Protein AF-A0AAQ3QEJ7-F1 (afdb_monomer)

pLDDT: mean 86.46, std 14.18, range [37.38, 97.81]

Structure (mmCIF, N/CA/C/O backbone):
data_AF-A0AAQ3QEJ7-F1
#
_entry.id   AF-A0AAQ3QEJ7-F1
#
loop_
_atom_site.group_PDB
_atom_site.id
_atom_site.type_symbol
_atom_site.label_atom_id
_atom_site.label_alt_id
_atom_site.label_comp_id
_atom_site.label_asym_id
_atom_site.label_entity_id
_atom_site.label_seq_id
_atom_site.pdbx_PDB_ins_code
_atom_site.Cartn_x
_atom_site.Cartn_y
_atom_site.Cartn_z
_atom_site.occupancy
_atom_site.B_iso_or_equiv
_atom_site.auth_seq_id
_atom_site.auth_comp_id
_atom_site.auth_asym_id
_atom_site.auth_atom_id
_atom_site.pdbx_PDB_model_num
ATOM 1 N N . MET A 1 1 ? -15.561 9.408 42.094 1.00 58.22 1 MET A N 1
ATOM 2 C CA . MET A 1 1 ? -14.207 8.892 41.781 1.00 58.22 1 MET A CA 1
ATOM 3 C C . MET A 1 1 ? -14.258 7.836 40.681 1.00 58.22 1 MET A C 1
ATOM 5 O O . MET A 1 1 ? -13.513 7.995 39.730 1.00 58.22 1 MET A O 1
ATOM 9 N N . ALA A 1 2 ? -15.145 6.831 40.750 1.00 61.16 2 ALA A N 1
ATOM 10 C CA . ALA A 1 2 ? -15.335 5.855 39.660 1.00 61.16 2 ALA A CA 1
ATOM 11 C C . ALA A 1 2 ? -15.812 6.494 38.337 1.00 61.16 2 ALA A C 1
ATOM 13 O O . ALA A 1 2 ? -15.274 6.182 37.284 1.00 61.16 2 ALA A O 1
ATOM 14 N N . ASP A 1 3 ? -16.728 7.465 38.419 1.00 72.75 3 ASP A N 1
ATOM 15 C CA . ASP A 1 3 ? -17.283 8.184 37.258 1.00 72.75 3 ASP A CA 1
ATOM 16 C C . ASP A 1 3 ? -16.201 8.925 36.436 1.00 72.75 3 ASP A C 1
ATOM 18 O O . ASP A 1 3 ? -16.153 8.853 35.211 1.00 72.75 3 ASP A O 1
ATOM 22 N N . GLU A 1 4 ? -15.241 9.562 37.120 1.00 77.81 4 GLU A N 1
ATOM 23 C CA . GLU A 1 4 ? -14.122 10.266 36.472 1.00 77.81 4 GLU A CA 1
ATOM 24 C C . GLU A 1 4 ? -13.117 9.291 35.839 1.00 77.81 4 GLU A C 1
ATOM 26 O O . GLU A 1 4 ? -12.604 9.542 34.751 1.00 77.81 4 GLU A O 1
ATOM 31 N N . ALA A 1 5 ? -12.860 8.148 36.485 1.00 81.88 5 ALA A N 1
ATOM 32 C CA . ALA A 1 5 ? -11.985 7.112 35.939 1.00 81.88 5 ALA A CA 1
ATOM 33 C C . ALA A 1 5 ? -12.578 6.481 34.665 1.00 81.88 5 ALA A C 1
ATOM 35 O O . ALA A 1 5 ? -11.866 6.318 33.675 1.00 81.88 5 ALA A O 1
ATOM 36 N N . ASN A 1 6 ? -13.886 6.206 34.662 1.00 81.06 6 ASN A N 1
ATOM 37 C CA . ASN A 1 6 ? -14.610 5.687 33.500 1.00 81.06 6 ASN A CA 1
ATOM 38 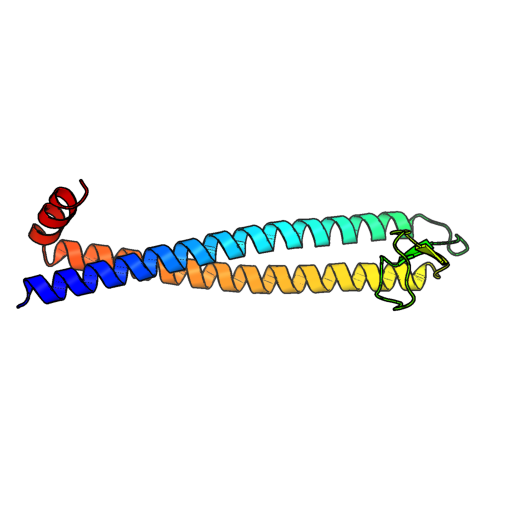C C . ASN A 1 6 ? -14.616 6.696 32.342 1.00 81.06 6 ASN A C 1
ATOM 40 O O . ASN A 1 6 ? -14.380 6.332 31.188 1.00 81.06 6 ASN A O 1
ATOM 44 N N . ARG A 1 7 ? -14.810 7.985 32.647 1.00 81.25 7 ARG A N 1
ATOM 45 C CA . ARG A 1 7 ? -14.752 9.069 31.659 1.00 81.25 7 ARG A CA 1
ATOM 46 C C . ARG A 1 7 ? -13.364 9.221 31.037 1.00 81.25 7 ARG A C 1
ATOM 48 O O . ARG A 1 7 ? -13.253 9.373 29.821 1.00 81.25 7 ARG A O 1
ATOM 55 N N . MET A 1 8 ? -12.307 9.137 31.842 1.00 86.25 8 MET A N 1
ATOM 56 C CA . MET A 1 8 ? -10.928 9.168 31.347 1.00 86.25 8 MET A CA 1
ATOM 57 C C . MET A 1 8 ? -10.602 7.955 30.468 1.00 86.25 8 MET A C 1
ATOM 59 O O . MET A 1 8 ? -10.049 8.126 29.381 1.00 86.25 8 MET A O 1
ATOM 63 N N . ALA A 1 9 ? -11.008 6.751 30.885 1.00 87.12 9 ALA A N 1
ATOM 64 C CA . ALA A 1 9 ? -10.840 5.531 30.095 1.00 87.12 9 ALA A CA 1
ATOM 65 C C . ALA A 1 9 ? -11.557 5.624 28.737 1.00 87.12 9 ALA A C 1
ATOM 67 O O . ALA A 1 9 ? -11.009 5.226 27.710 1.00 87.12 9 ALA A O 1
ATOM 68 N N . PHE A 1 10 ? -12.754 6.215 28.706 1.00 86.75 10 PHE A N 1
ATOM 69 C CA . PHE A 1 10 ? -13.494 6.443 27.468 1.00 86.75 10 PHE A CA 1
ATOM 70 C C . PHE A 1 10 ? -12.756 7.370 26.494 1.00 86.75 10 PHE A C 1
ATOM 72 O O . PHE A 1 10 ? -12.616 7.033 25.317 1.00 86.75 10 PHE A O 1
ATOM 79 N N . ILE A 1 11 ? -12.256 8.516 26.971 1.00 88.50 11 ILE A N 1
ATOM 80 C CA . ILE A 1 11 ? -11.494 9.468 26.143 1.00 88.50 11 ILE A CA 1
ATOM 81 C C . ILE A 1 11 ? -10.244 8.792 25.565 1.00 88.50 11 ILE A C 1
ATOM 83 O O . ILE A 1 11 ? -9.921 8.969 24.390 1.00 88.50 11 ILE A O 1
ATOM 87 N N . GLU A 1 12 ? -9.562 7.975 26.365 1.00 91.44 12 GLU A N 1
ATOM 88 C CA . GLU A 1 12 ? -8.378 7.242 25.925 1.00 91.44 12 GLU A CA 1
ATOM 89 C C . GLU A 1 12 ? -8.705 6.201 24.841 1.00 91.44 12 GLU A C 1
ATOM 91 O O . GLU A 1 12 ? -8.010 6.118 23.824 1.00 91.44 12 GLU A O 1
ATOM 96 N N . ILE A 1 13 ? -9.784 5.432 25.021 1.00 92.38 13 ILE A N 1
ATOM 97 C CA . ILE A 1 13 ? -10.273 4.461 24.031 1.00 92.38 13 ILE A CA 1
ATOM 98 C C . ILE A 1 13 ? -10.662 5.172 22.730 1.00 92.38 13 ILE A C 1
ATOM 100 O O . ILE A 1 13 ? -10.294 4.712 21.647 1.00 92.38 13 ILE A O 1
ATOM 104 N N . GLN A 1 14 ? -11.339 6.321 22.810 1.00 88.75 14 GLN A N 1
ATOM 105 C CA . GLN A 1 14 ? -11.659 7.128 21.632 1.00 88.75 14 GLN A CA 1
ATOM 106 C C . GLN A 1 14 ? -10.405 7.636 20.914 1.00 88.75 14 GLN A C 1
ATOM 108 O O . GLN A 1 14 ? -10.327 7.531 19.689 1.00 88.75 14 GLN A O 1
ATOM 113 N N . SER A 1 15 ? -9.405 8.139 21.648 1.00 92.88 15 SER A N 1
ATOM 114 C CA . SER A 1 15 ? -8.135 8.579 21.053 1.00 92.88 15 SER A CA 1
ATOM 115 C C . SER A 1 15 ? -7.460 7.430 20.303 1.00 92.88 15 SER A C 1
ATOM 117 O O . SER A 1 15 ? -7.108 7.570 19.129 1.00 92.88 15 SER A O 1
ATOM 119 N N . ARG A 1 16 ? -7.376 6.249 20.932 1.00 94.19 16 ARG A N 1
ATOM 120 C CA . ARG A 1 16 ? -6.830 5.034 20.307 1.00 94.19 16 ARG A CA 1
ATOM 121 C C . ARG A 1 16 ? -7.609 4.624 19.054 1.00 94.19 16 ARG A C 1
ATOM 123 O O . ARG A 1 16 ? -6.995 4.249 18.052 1.00 94.19 16 ARG A O 1
ATOM 130 N N . MET A 1 17 ? -8.937 4.728 19.070 1.00 93.19 17 MET A N 1
ATOM 131 C CA . MET A 1 17 ? -9.788 4.439 17.909 1.00 93.19 17 MET A CA 1
ATOM 132 C C . MET A 1 17 ? -9.506 5.392 16.738 1.00 93.19 17 MET A C 1
ATOM 134 O O . MET A 1 17 ? -9.338 4.946 15.597 1.00 93.19 17 MET A O 1
ATOM 138 N N . ILE A 1 18 ? -9.409 6.697 17.009 1.00 93.25 18 ILE A N 1
ATOM 139 C CA . ILE A 1 18 ? -9.110 7.724 15.999 1.00 93.25 18 ILE A CA 1
ATOM 140 C C . ILE A 1 18 ? -7.728 7.479 15.385 1.00 93.25 18 ILE A C 1
ATOM 142 O O . ILE A 1 18 ? -7.592 7.432 14.159 1.00 93.25 18 ILE A O 1
ATOM 146 N N . GLU A 1 19 ? -6.712 7.268 16.221 1.00 94.50 19 GLU A N 1
ATOM 147 C CA . GLU A 1 19 ? -5.340 7.017 15.775 1.00 94.50 19 GLU A CA 1
ATOM 148 C C . GLU A 1 19 ? -5.232 5.756 14.915 1.00 94.50 19 GLU A C 1
ATOM 150 O O . GLU A 1 19 ? -4.628 5.780 13.837 1.00 94.50 19 GLU A O 1
ATOM 155 N N . THR A 1 20 ? -5.841 4.654 15.360 1.00 94.25 20 THR A N 1
ATOM 156 C CA . THR A 1 20 ? -5.799 3.370 14.644 1.00 94.25 20 THR A CA 1
ATOM 157 C C . THR A 1 20 ? -6.526 3.478 13.303 1.00 94.25 20 THR A C 1
ATOM 159 O O . THR A 1 20 ? -6.023 3.003 12.284 1.00 94.25 20 THR A O 1
ATOM 162 N N . THR A 1 21 ? -7.652 4.200 13.255 1.00 94.19 21 THR A N 1
ATOM 163 C CA . THR A 1 21 ? -8.389 4.471 12.010 1.00 94.19 21 THR A CA 1
ATOM 164 C C . THR A 1 21 ? -7.554 5.309 11.041 1.00 94.19 21 THR A C 1
ATOM 166 O O . THR A 1 21 ? -7.524 5.032 9.839 1.00 94.19 21 THR A O 1
ATOM 169 N N . GLY A 1 22 ? -6.851 6.326 11.549 1.00 96.38 22 GLY A N 1
ATOM 170 C CA . GLY A 1 22 ? -5.940 7.152 10.757 1.00 96.38 22 GLY A CA 1
ATOM 171 C C . GLY A 1 22 ? -4.813 6.329 10.131 1.00 96.38 22 GLY A C 1
ATOM 172 O O . GLY A 1 22 ? -4.593 6.401 8.919 1.00 96.38 22 GLY A O 1
ATOM 173 N N . LYS A 1 23 ? -4.160 5.478 10.933 1.00 96.56 23 LYS A N 1
ATOM 174 C CA . LYS A 1 23 ? -3.106 4.563 10.467 1.00 96.56 23 LYS A CA 1
ATOM 175 C C . LYS A 1 23 ? -3.629 3.574 9.424 1.00 96.56 23 LYS A C 1
ATOM 177 O O . LYS A 1 23 ? -2.987 3.398 8.392 1.00 96.56 23 LYS A O 1
ATOM 182 N N . LEU A 1 24 ? -4.811 2.986 9.628 1.00 96.06 24 LEU A N 1
ATOM 183 C CA . LEU A 1 24 ? -5.435 2.080 8.655 1.00 96.06 24 LEU A CA 1
ATOM 184 C C . LEU A 1 24 ? -5.664 2.758 7.299 1.00 96.06 24 LEU A C 1
ATOM 186 O O . LEU A 1 24 ? -5.291 2.202 6.265 1.00 96.06 24 LEU A O 1
ATOM 190 N N . LYS A 1 25 ? -6.205 3.983 7.289 1.00 96.62 25 LYS A N 1
ATOM 191 C CA . LYS A 1 25 ? -6.387 4.762 6.051 1.00 96.62 25 LYS A CA 1
ATOM 192 C C . LYS A 1 25 ? -5.054 5.044 5.355 1.00 96.62 25 LYS A C 1
ATOM 194 O O . LYS A 1 25 ? -4.956 4.923 4.135 1.00 96.62 25 LYS A O 1
ATOM 199 N N . GLN A 1 26 ? -4.017 5.394 6.117 1.00 96.31 26 GLN A N 1
ATOM 200 C CA . GLN A 1 26 ? -2.681 5.628 5.570 1.00 96.31 26 GLN A CA 1
ATOM 201 C C . GLN A 1 26 ? -2.098 4.359 4.933 1.00 96.31 26 GLN A C 1
ATOM 203 O O . GLN A 1 26 ? -1.583 4.419 3.816 1.00 96.31 26 GLN A O 1
ATOM 208 N N . VAL A 1 27 ? -2.207 3.209 5.604 1.00 97.69 27 VAL A N 1
ATOM 209 C CA . VAL A 1 27 ? -1.737 1.916 5.082 1.00 97.69 27 VAL A CA 1
ATOM 210 C C . VAL A 1 27 ? -2.482 1.542 3.800 1.00 97.69 27 VAL A C 1
ATOM 212 O O . VAL A 1 27 ? -1.841 1.184 2.813 1.00 97.69 27 VAL A O 1
ATOM 215 N N . GLN A 1 28 ? -3.806 1.711 3.762 1.00 95.50 28 GLN A N 1
ATOM 216 C CA . GLN A 1 28 ? -4.614 1.457 2.563 1.00 95.50 28 GLN A CA 1
ATOM 217 C C . GLN A 1 28 ? -4.188 2.329 1.369 1.00 95.50 28 GLN A C 1
ATOM 219 O O . GLN A 1 28 ? -4.053 1.830 0.249 1.00 95.50 28 GLN A O 1
ATOM 224 N N . ASN A 1 29 ? -3.928 3.619 1.595 1.00 96.94 29 ASN A N 1
ATOM 225 C CA . ASN A 1 29 ? -3.461 4.529 0.544 1.00 96.94 29 ASN A CA 1
ATOM 226 C C . ASN A 1 29 ? -2.054 4.164 0.043 1.00 96.94 29 ASN A C 1
ATOM 228 O O . ASN A 1 29 ? -1.800 4.165 -1.167 1.00 96.94 29 ASN A O 1
ATOM 232 N N . SER A 1 30 ? -1.149 3.815 0.961 1.00 96.12 30 SER A N 1
AT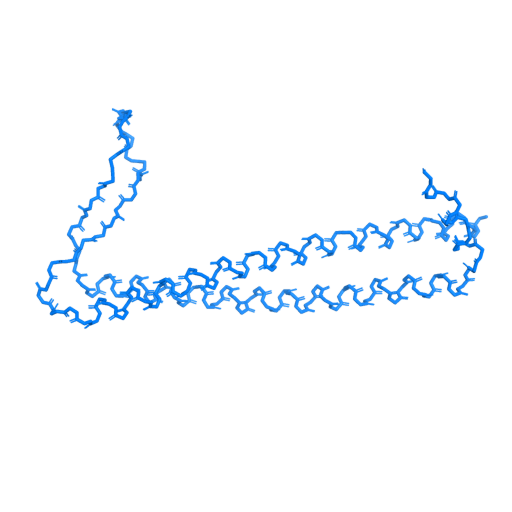OM 233 C CA . SER A 1 30 ? 0.200 3.347 0.626 1.00 96.12 30 SER A CA 1
ATOM 234 C C . SER A 1 30 ? 0.163 2.056 -0.194 1.00 96.12 30 SER A C 1
ATOM 236 O O . SER A 1 30 ? 0.849 1.969 -1.212 1.00 96.12 30 SER A O 1
ATOM 238 N N . MET A 1 31 ? -0.685 1.091 0.179 1.00 96.81 31 MET A N 1
ATOM 239 C CA . MET A 1 31 ? -0.882 -0.147 -0.584 1.00 96.81 31 MET A CA 1
ATOM 240 C C . MET A 1 31 ? -1.350 0.136 -2.012 1.00 96.81 31 MET A C 1
ATOM 242 O O . MET A 1 31 ? -0.704 -0.312 -2.953 1.00 96.81 31 MET A O 1
ATOM 246 N N . ARG A 1 32 ? -2.400 0.951 -2.196 1.00 96.62 32 ARG A N 1
ATOM 247 C CA . ARG A 1 32 ? -2.903 1.323 -3.535 1.00 96.62 32 ARG A CA 1
ATOM 248 C C . ARG A 1 32 ? -1.811 1.947 -4.412 1.00 96.62 32 ARG A C 1
ATOM 250 O O . ARG A 1 32 ? -1.739 1.699 -5.619 1.00 96.62 32 ARG A O 1
ATOM 257 N N . THR A 1 33 ? -0.963 2.776 -3.807 1.00 96.50 33 THR A N 1
ATOM 258 C CA . THR A 1 33 ? 0.160 3.419 -4.500 1.00 96.50 33 THR A CA 1
ATOM 259 C C . THR A 1 33 ? 1.182 2.377 -4.949 1.00 96.50 33 THR A C 1
ATOM 261 O O . THR A 1 33 ? 1.551 2.351 -6.124 1.00 96.50 33 THR A O 1
ATOM 264 N N . LYS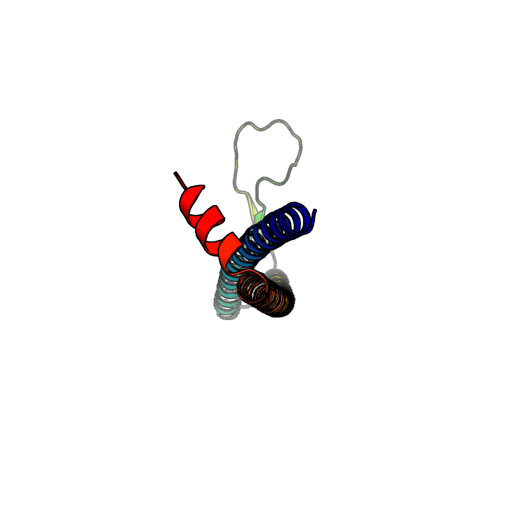 A 1 34 ? 1.572 1.463 -4.052 1.00 97.25 34 LYS A N 1
ATOM 265 C CA . LYS A 1 34 ? 2.525 0.385 -4.346 1.00 97.25 34 LYS A CA 1
ATOM 266 C C . LYS A 1 34 ? 1.989 -0.629 -5.353 1.00 97.25 34 LYS A C 1
ATOM 268 O O . LYS A 1 34 ? 2.733 -1.062 -6.224 1.00 97.25 34 LYS A O 1
ATOM 273 N N . GLU A 1 35 ? 0.698 -0.943 -5.324 1.00 97.06 35 GLU A N 1
ATOM 274 C CA . GLU A 1 35 ? 0.047 -1.770 -6.348 1.00 97.06 35 GLU A CA 1
ATOM 275 C C . GLU A 1 35 ? 0.119 -1.119 -7.732 1.00 97.06 35 GLU A C 1
ATOM 277 O O . GLU A 1 35 ? 0.420 -1.784 -8.726 1.00 97.06 35 GLU A O 1
ATOM 282 N N . SER A 1 36 ? -0.102 0.196 -7.799 1.00 97.00 36 SER A N 1
ATOM 283 C CA . SER A 1 36 ? 0.007 0.955 -9.047 1.00 97.00 36 SER A CA 1
ATOM 284 C C . SER A 1 36 ? 1.451 0.998 -9.557 1.00 97.00 36 SER A C 1
ATOM 286 O O . SER A 1 36 ? 1.683 0.849 -10.756 1.00 97.00 36 SER A O 1
ATOM 288 N N . GLU A 1 37 ? 2.430 1.170 -8.664 1.00 95.50 37 GLU A N 1
ATOM 289 C CA . GLU A 1 37 ? 3.860 1.086 -8.988 1.00 95.50 37 GLU A CA 1
ATOM 290 C C . GLU A 1 37 ? 4.244 -0.301 -9.505 1.00 95.50 37 GLU A C 1
ATOM 292 O O . GLU A 1 37 ? 4.827 -0.390 -10.585 1.00 95.50 37 GLU A O 1
ATOM 297 N N . LYS A 1 38 ? 3.829 -1.370 -8.814 1.00 97.25 38 LYS A N 1
ATOM 298 C CA . LYS A 1 38 ? 4.054 -2.760 -9.226 1.00 97.25 38 LYS A CA 1
ATOM 299 C C . LYS A 1 38 ? 3.462 -3.047 -10.604 1.00 97.25 38 LYS A C 1
ATOM 301 O O . LYS A 1 38 ? 4.114 -3.654 -11.448 1.00 97.25 38 LYS A O 1
ATOM 306 N N . LYS A 1 39 ? 2.234 -2.589 -10.861 1.00 97.69 39 LYS A N 1
ATOM 307 C CA . LYS A 1 39 ? 1.569 -2.792 -12.153 1.00 97.69 39 LYS A CA 1
ATOM 308 C C . 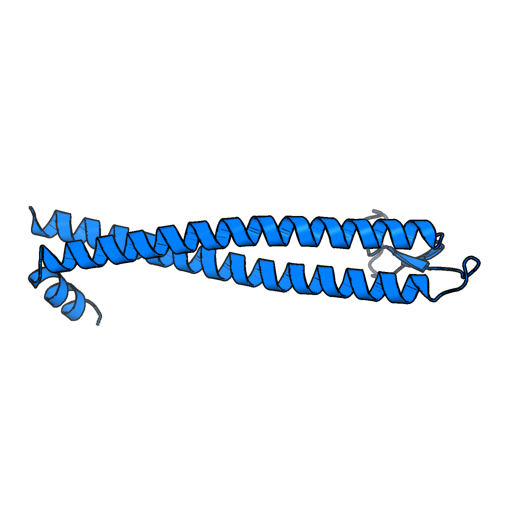LYS A 1 39 ? 2.287 -2.056 -13.279 1.00 97.69 39 LYS A C 1
ATOM 310 O O . LYS A 1 39 ? 2.530 -2.651 -14.323 1.00 97.69 39 LYS A O 1
ATOM 315 N N . ARG A 1 40 ? 2.644 -0.783 -13.074 1.00 96.69 40 ARG A N 1
ATOM 316 C CA . ARG A 1 40 ? 3.443 -0.027 -14.053 1.00 96.69 40 ARG A CA 1
ATOM 317 C C . ARG A 1 40 ? 4.773 -0.719 -14.314 1.00 96.69 40 ARG A C 1
ATOM 319 O O . ARG A 1 40 ? 5.175 -0.824 -15.462 1.00 96.69 40 ARG A O 1
ATOM 326 N N . ALA A 1 41 ? 5.408 -1.218 -13.257 1.00 96.12 41 ALA A N 1
ATOM 327 C CA . ALA A 1 41 ? 6.660 -1.930 -13.366 1.00 96.12 41 ALA A CA 1
ATOM 328 C C . ALA A 1 41 ? 6.546 -3.166 -14.258 1.00 96.12 41 ALA A C 1
ATOM 330 O O . ALA A 1 41 ? 7.254 -3.294 -15.252 1.00 96.12 41 ALA A O 1
ATOM 331 N N . TYR A 1 42 ? 5.586 -4.026 -13.941 1.00 97.00 42 TYR A N 1
ATOM 332 C CA . TYR A 1 42 ? 5.309 -5.227 -14.709 1.00 97.00 42 TYR A CA 1
ATOM 333 C C . TYR A 1 42 ? 5.015 -4.927 -16.186 1.00 97.00 42 TYR A C 1
ATOM 335 O O . TYR A 1 42 ? 5.634 -5.519 -17.062 1.00 97.00 42 TYR A O 1
ATOM 343 N N . LEU A 1 43 ? 4.130 -3.964 -16.468 1.00 97.81 43 LEU A N 1
ATOM 344 C CA . LEU A 1 43 ? 3.770 -3.610 -17.844 1.00 97.81 43 LEU A CA 1
ATOM 345 C C . LEU A 1 43 ? 4.972 -3.081 -18.634 1.00 97.81 43 LEU A C 1
ATOM 347 O O . LEU A 1 43 ? 5.211 -3.544 -19.741 1.00 97.81 43 LEU A O 1
ATOM 351 N N . THR A 1 44 ? 5.773 -2.177 -18.062 1.00 95.06 44 THR A N 1
ATOM 352 C CA . THR A 1 44 ? 6.992 -1.683 -18.724 1.00 95.06 44 THR A CA 1
ATOM 353 C C . THR A 1 44 ? 7.969 -2.820 -19.023 1.00 95.06 44 THR A C 1
ATOM 355 O O . THR A 1 44 ? 8.587 -2.835 -20.082 1.00 95.06 44 THR A O 1
ATOM 358 N N . MET A 1 45 ? 8.110 -3.785 -18.113 1.00 95.56 45 MET A N 1
ATOM 359 C CA . MET A 1 45 ? 8.978 -4.943 -18.322 1.00 95.56 45 MET A CA 1
ATOM 360 C C . MET A 1 45 ? 8.479 -5.826 -19.474 1.00 95.56 45 MET A C 1
ATOM 362 O O . MET A 1 45 ? 9.282 -6.241 -20.306 1.00 95.56 45 MET A O 1
ATOM 366 N N . GLU A 1 46 ? 7.172 -6.086 -19.547 1.00 96.44 46 GLU A N 1
ATOM 367 C CA . GLU A 1 46 ? 6.565 -6.854 -20.642 1.00 96.44 46 GLU A CA 1
ATOM 368 C C . GLU A 1 46 ? 6.723 -6.155 -21.998 1.00 96.44 46 GLU A C 1
ATOM 370 O O . GLU A 1 46 ? 7.056 -6.809 -22.983 1.00 96.44 46 GLU A O 1
ATOM 375 N N . GLU A 1 47 ? 6.571 -4.830 -22.050 1.00 95.62 47 GLU A N 1
ATOM 376 C CA . GLU A 1 47 ? 6.826 -4.045 -23.266 1.00 95.62 47 GLU A CA 1
ATOM 377 C C . GLU A 1 47 ? 8.305 -4.113 -23.680 1.00 95.62 47 GLU A C 1
ATOM 379 O O . GLU A 1 47 ? 8.624 -4.372 -24.840 1.00 95.62 47 GLU A O 1
ATOM 384 N N . LEU A 1 48 ? 9.237 -3.962 -22.730 1.00 93.88 48 LEU A N 1
ATOM 385 C CA . LEU A 1 48 ? 10.675 -4.064 -23.006 1.00 93.88 48 LEU A CA 1
ATOM 386 C C . LEU A 1 48 ? 11.065 -5.448 -23.538 1.00 93.88 48 LEU A C 1
ATOM 388 O O . LEU A 1 48 ? 11.932 -5.545 -24.404 1.00 93.88 48 LEU A O 1
ATOM 392 N N . ARG A 1 49 ? 10.435 -6.521 -23.046 1.00 9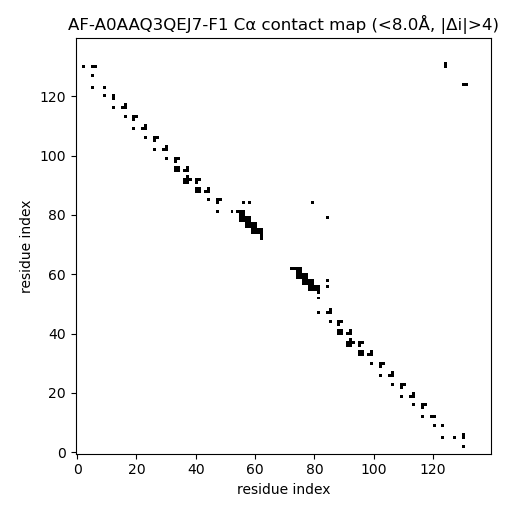3.75 49 ARG A N 1
ATOM 393 C CA . ARG A 1 49 ? 10.695 -7.900 -23.497 1.00 93.75 49 ARG A CA 1
ATOM 394 C C . ARG A 1 49 ? 10.315 -8.129 -24.959 1.00 93.75 49 ARG A C 1
ATOM 396 O O . ARG A 1 49 ? 10.966 -8.943 -25.606 1.00 93.75 49 ARG A O 1
ATOM 403 N N . GLN A 1 50 ? 9.316 -7.412 -25.473 1.00 94.44 50 GLN A N 1
ATOM 404 C CA . GLN A 1 50 ? 8.869 -7.522 -26.867 1.00 94.44 50 GLN A CA 1
ATOM 405 C C . GLN A 1 50 ? 9.812 -6.831 -27.861 1.00 94.44 50 GLN A C 1
ATOM 407 O O . GLN A 1 50 ? 9.745 -7.101 -29.060 1.00 94.44 50 GLN A O 1
ATOM 412 N N . LEU A 1 51 ? 10.693 -5.946 -27.385 1.00 92.75 51 LEU A N 1
ATOM 413 C CA . LEU A 1 51 ? 11.659 -5.265 -28.241 1.00 92.75 51 LEU A CA 1
ATOM 414 C C . LEU A 1 51 ? 12.796 -6.209 -28.667 1.00 92.75 51 LEU A C 1
ATOM 416 O O . LEU A 1 51 ? 13.200 -7.070 -27.881 1.00 92.75 51 LEU A O 1
ATOM 420 N N . PRO A 1 52 ? 13.382 -6.016 -29.860 1.00 91.81 52 PRO A N 1
ATOM 421 C CA . PRO A 1 52 ? 14.644 -6.648 -30.242 1.00 91.81 52 PRO A CA 1
ATOM 422 C C . PRO A 1 52 ? 15.769 -6.378 -29.230 1.00 91.81 52 PRO A C 1
ATOM 424 O O . PRO A 1 52 ? 15.756 -5.368 -28.525 1.00 91.81 52 PRO A O 1
ATOM 427 N N . ASP A 1 53 ? 16.754 -7.272 -29.146 1.00 87.88 53 ASP A N 1
ATOM 428 C CA . ASP A 1 53 ? 17.861 -7.132 -28.186 1.00 87.88 53 ASP A CA 1
ATOM 429 C C . ASP A 1 53 ? 18.833 -5.995 -28.530 1.00 87.88 53 ASP A C 1
ATOM 431 O O . ASP A 1 53 ? 19.497 -5.462 -27.642 1.00 87.88 53 ASP A O 1
ATOM 435 N N . ASP A 1 54 ? 18.883 -5.592 -29.799 1.00 89.44 54 ASP A N 1
ATOM 436 C CA . ASP A 1 54 ? 19.666 -4.470 -30.318 1.00 89.44 54 ASP A CA 1
ATOM 437 C C . ASP A 1 54 ? 18.902 -3.134 -30.298 1.00 89.44 54 ASP A C 1
ATOM 439 O O . ASP A 1 54 ? 19.426 -2.108 -30.737 1.00 89.44 54 ASP A O 1
ATOM 443 N N . ALA A 1 55 ? 17.669 -3.117 -29.782 1.00 92.12 55 ALA A N 1
ATOM 444 C CA . ALA A 1 55 ? 16.875 -1.902 -29.703 1.00 92.12 55 ALA A CA 1
ATOM 445 C C . ALA A 1 55 ? 17.521 -0.873 -28.760 1.00 92.12 55 ALA A C 1
ATOM 447 O O . ALA A 1 55 ? 17.833 -1.157 -27.602 1.00 92.12 55 ALA A O 1
ATOM 448 N N . ASN A 1 56 ? 17.651 0.365 -29.240 1.00 91.25 56 ASN A N 1
ATOM 449 C CA . ASN A 1 56 ? 18.073 1.486 -28.406 1.00 91.25 56 ASN A CA 1
ATOM 450 C C . ASN A 1 56 ? 16.986 1.800 -27.376 1.00 91.25 56 ASN A C 1
ATOM 452 O O . ASN A 1 56 ? 15.890 2.234 -27.737 1.00 91.25 56 ASN A O 1
ATOM 456 N N . THR A 1 57 ? 17.298 1.632 -26.094 1.00 91.50 57 THR A N 1
ATOM 457 C CA . THR A 1 57 ? 16.382 1.974 -25.006 1.00 91.50 57 THR A CA 1
ATOM 458 C C . THR A 1 57 ? 16.865 3.209 -24.255 1.00 91.50 57 THR A C 1
ATOM 460 O O . THR A 1 57 ? 18.061 3.405 -24.059 1.00 91.50 57 THR A O 1
ATOM 463 N N . TYR A 1 58 ? 15.938 4.085 -23.868 1.00 91.62 58 TYR A N 1
ATOM 464 C CA . TYR A 1 58 ? 16.270 5.358 -23.236 1.00 91.62 58 TYR A CA 1
ATOM 465 C C . TYR A 1 58 ? 15.593 5.476 -21.878 1.00 91.62 58 TYR A C 1
ATOM 467 O O . TYR A 1 58 ? 14.368 5.404 -21.765 1.00 91.62 58 TYR A O 1
ATOM 475 N N . LYS A 1 59 ? 16.392 5.719 -20.842 1.00 88.44 59 LYS A N 1
ATOM 476 C CA . LYS A 1 59 ? 15.905 5.940 -19.484 1.00 88.44 59 LYS A CA 1
ATOM 477 C C . LYS A 1 59 ? 15.751 7.429 -19.223 1.00 88.44 59 LYS A C 1
ATOM 479 O O . LYS A 1 59 ? 16.673 8.208 -19.462 1.00 88.44 59 LYS A O 1
ATOM 484 N N . SER A 1 60 ? 14.600 7.822 -18.681 1.00 85.44 60 SER A N 1
ATOM 485 C CA . SER A 1 60 ? 14.442 9.169 -18.139 1.00 85.44 60 SER A CA 1
ATOM 486 C C . SER A 1 60 ? 15.273 9.291 -16.866 1.00 85.44 60 SER A C 1
ATOM 488 O O . SER A 1 60 ? 15.027 8.597 -15.877 1.00 85.44 60 SER A O 1
ATOM 490 N N . ILE A 1 61 ? 16.250 10.188 -16.891 1.00 80.88 61 ILE A N 1
ATOM 491 C CA . ILE A 1 61 ? 16.818 10.743 -15.673 1.00 80.88 61 ILE A CA 1
ATOM 492 C C . ILE A 1 61 ? 15.975 11.986 -15.387 1.00 80.88 61 ILE A C 1
ATOM 494 O O . ILE A 1 61 ? 15.855 12.884 -16.223 1.00 80.88 61 ILE A O 1
ATOM 498 N N . GLY A 1 62 ? 15.277 12.002 -14.251 1.00 71.25 62 GLY A N 1
ATOM 499 C CA . GLY A 1 62 ? 14.520 13.185 -13.840 1.00 71.25 62 GLY A CA 1
ATOM 500 C C . GLY A 1 62 ? 15.440 14.400 -13.673 1.00 71.25 62 GLY A C 1
ATOM 501 O O . GLY A 1 62 ? 16.629 14.351 -13.989 1.00 71.25 62 GLY A O 1
ATOM 502 N N . ASN A 1 63 ? 14.918 15.482 -13.099 1.00 58.94 63 ASN A N 1
ATOM 503 C CA . ASN A 1 63 ? 15.739 16.612 -12.664 1.00 58.94 63 ASN A CA 1
ATOM 504 C C . ASN A 1 63 ? 16.581 16.183 -11.440 1.00 58.94 63 ASN A C 1
ATOM 506 O O . ASN A 1 63 ? 16.327 16.591 -10.311 1.00 58.94 63 ASN A O 1
ATOM 510 N N . GLN A 1 64 ? 17.507 15.238 -11.625 1.00 51.97 64 GLN A N 1
ATOM 511 C CA . GLN A 1 64 ? 18.513 14.915 -10.628 1.00 51.97 64 GLN A CA 1
ATOM 512 C C . GLN A 1 64 ? 19.334 16.180 -10.444 1.00 51.97 64 GLN A C 1
ATOM 514 O O . GLN A 1 64 ? 19.752 16.778 -11.434 1.00 51.97 64 GLN A O 1
ATOM 519 N N . ASN A 1 65 ? 19.508 16.578 -9.184 1.00 46.56 65 ASN A N 1
ATOM 520 C CA . ASN A 1 65 ? 20.254 17.747 -8.731 1.00 46.56 65 ASN A CA 1
ATOM 521 C C . ASN A 1 65 ? 21.721 17.696 -9.198 1.00 46.56 65 ASN A C 1
ATOM 523 O O . ASN A 1 65 ? 22.635 17.530 -8.398 1.00 46.56 65 ASN A O 1
ATOM 527 N N . PHE A 1 66 ? 21.967 17.848 -10.494 1.00 49.88 66 PHE A N 1
ATOM 528 C CA . PHE A 1 66 ? 23.225 18.352 -10.999 1.00 49.88 66 PHE A CA 1
ATOM 529 C C . PHE A 1 66 ? 23.156 19.854 -10.780 1.00 49.88 66 PHE A C 1
ATOM 531 O O . PHE A 1 66 ? 22.552 20.601 -11.545 1.00 49.88 66 PHE A O 1
ATOM 538 N N . SER A 1 67 ? 23.698 20.261 -9.639 1.00 53.44 67 SER A N 1
ATOM 539 C CA . SER A 1 67 ? 23.832 21.639 -9.202 1.00 53.44 67 SER A CA 1
ATOM 540 C C . SER A 1 67 ? 24.718 22.425 -10.167 1.00 53.44 67 SER A C 1
ATOM 542 O O . SER A 1 67 ? 25.897 22.608 -9.897 1.00 53.44 67 SER A O 1
ATOM 544 N N . TYR A 1 68 ? 24.155 22.895 -11.274 1.00 52.25 68 TYR A N 1
ATOM 545 C CA . TYR A 1 68 ? 24.660 24.043 -12.019 1.00 52.25 68 TYR A CA 1
ATOM 546 C C . TYR A 1 68 ? 23.450 24.791 -12.579 1.00 52.25 68 TYR A C 1
ATOM 548 O O . TYR A 1 68 ? 22.921 24.453 -13.632 1.00 52.25 68 TYR A O 1
ATOM 556 N N . ASP A 1 69 ? 22.968 25.732 -11.768 1.00 54.66 69 ASP A N 1
ATOM 557 C CA . ASP A 1 69 ? 22.230 26.941 -12.146 1.00 54.66 69 ASP A CA 1
ATOM 558 C C . ASP A 1 69 ? 21.415 26.855 -13.454 1.00 54.66 69 ASP A C 1
ATOM 560 O O . ASP A 1 69 ? 21.799 27.365 -14.505 1.00 54.66 69 ASP A O 1
ATOM 564 N N . SER A 1 70 ? 20.282 26.150 -13.412 1.00 54.09 70 SER A N 1
ATOM 565 C CA . SER A 1 70 ? 19.397 25.995 -14.566 1.00 54.09 70 SER A CA 1
ATOM 566 C C . SER A 1 70 ? 17.941 26.108 -14.123 1.00 54.09 70 SER A C 1
ATOM 568 O O . SER A 1 70 ? 17.340 25.152 -13.638 1.00 54.09 70 SER A O 1
ATOM 570 N N . HIS A 1 71 ? 17.358 27.287 -14.355 1.00 59.75 71 HIS A N 1
ATOM 571 C CA . HIS A 1 71 ? 15.929 27.603 -14.201 1.00 59.75 71 HIS A CA 1
ATOM 572 C C . HIS A 1 71 ? 15.007 26.825 -15.169 1.00 59.75 71 HIS A C 1
ATOM 574 O O . HIS A 1 71 ? 13.801 27.070 -15.210 1.00 59.75 71 HIS A O 1
ATOM 580 N N . PHE A 1 72 ? 15.546 25.892 -15.961 1.00 55.53 72 PHE A N 1
ATOM 581 C CA . PHE A 1 72 ? 14.806 25.136 -16.963 1.00 55.53 72 PHE A CA 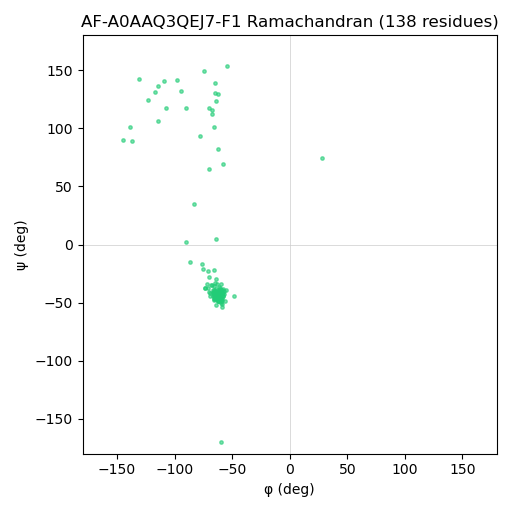1
ATOM 582 C C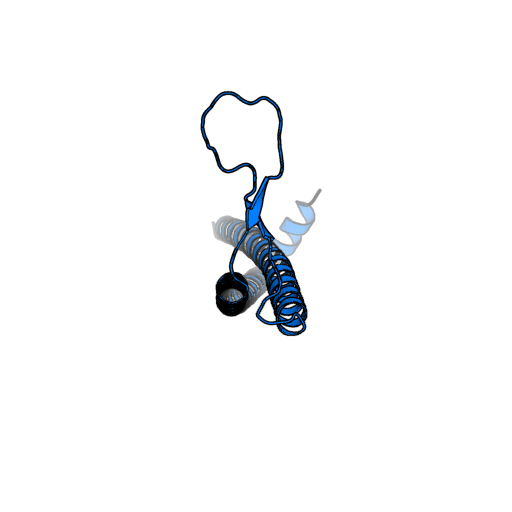 . PHE A 1 72 ? 14.757 23.648 -16.593 1.00 55.53 72 PHE A C 1
ATOM 584 O O . PHE A 1 72 ? 15.746 22.925 -16.711 1.00 55.53 72 PHE A O 1
ATOM 591 N N . SER A 1 73 ? 13.589 23.178 -16.148 1.00 56.38 73 SER A N 1
ATOM 592 C CA . SER A 1 73 ? 13.327 21.748 -15.950 1.00 56.38 73 SER A CA 1
ATOM 593 C C . SER A 1 73 ? 13.356 21.047 -17.310 1.00 56.38 73 SER A C 1
ATOM 595 O O . SER A 1 73 ? 12.405 21.141 -18.084 1.00 56.38 73 SER A O 1
ATOM 597 N N . THR A 1 74 ? 14.465 20.379 -17.630 1.00 59.47 74 THR A N 1
ATOM 598 C CA . THR A 1 74 ? 14.595 19.569 -18.848 1.00 59.47 74 THR A CA 1
ATOM 599 C C . THR A 1 74 ? 14.584 18.097 -18.468 1.00 59.47 74 THR A C 1
ATOM 601 O O . THR A 1 74 ? 15.482 17.626 -17.774 1.00 59.47 74 THR A O 1
ATOM 604 N N . PHE A 1 75 ? 13.583 17.354 -18.942 1.00 66.81 75 PHE A N 1
ATOM 605 C CA . PHE A 1 75 ? 13.605 15.896 -18.878 1.00 66.81 75 PHE A CA 1
ATOM 606 C C . PHE A 1 75 ? 14.707 15.394 -19.810 1.00 66.81 75 PHE A C 1
ATOM 608 O O . PHE A 1 75 ? 14.619 15.569 -21.026 1.00 66.81 75 PHE A O 1
ATOM 615 N N . ARG A 1 76 ? 15.765 14.810 -19.244 1.00 80.12 76 ARG A N 1
ATOM 616 C CA . ARG A 1 76 ? 16.853 14.220 -20.026 1.00 80.12 76 ARG A CA 1
ATOM 617 C C . ARG A 1 76 ? 16.637 12.717 -20.134 1.00 80.12 76 ARG A C 1
ATOM 619 O O . ARG A 1 76 ? 16.203 12.060 -19.188 1.00 80.12 76 ARG A O 1
ATOM 626 N N . PHE A 1 77 ? 16.952 12.185 -21.304 1.00 86.69 77 PHE A N 1
ATOM 627 C CA . PHE A 1 77 ? 16.906 10.760 -21.588 1.00 86.69 77 PHE A CA 1
ATOM 628 C C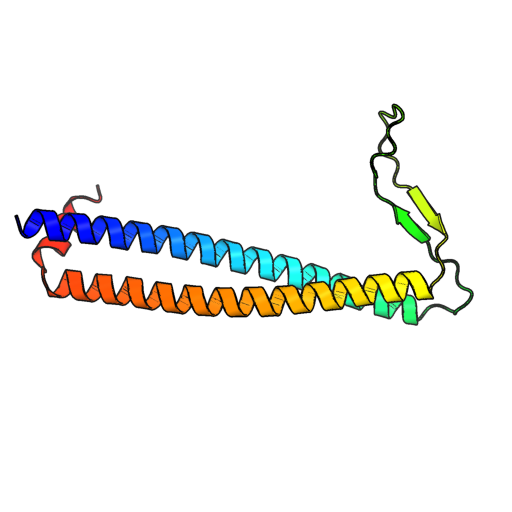 . PHE A 1 77 ? 18.315 10.289 -21.920 1.00 86.69 77 PHE A C 1
ATOM 630 O O . PHE A 1 77 ? 19.012 10.928 -22.707 1.00 86.69 77 PHE A O 1
ATOM 637 N N . VAL A 1 78 ? 18.737 9.196 -21.296 1.00 89.38 78 VAL A N 1
ATOM 638 C CA . VAL A 1 78 ? 20.065 8.607 -21.489 1.00 89.38 78 VAL A CA 1
ATOM 639 C C . VAL A 1 78 ? 19.900 7.245 -22.141 1.00 89.38 78 VAL A C 1
ATOM 641 O O . VAL A 1 78 ? 19.005 6.491 -21.762 1.00 89.38 78 VAL A O 1
ATOM 644 N N . LEU A 1 79 ? 20.738 6.963 -23.141 1.00 92.81 79 LEU A N 1
ATOM 645 C CA . LEU A 1 79 ? 20.804 5.653 -23.779 1.00 92.81 79 LEU A CA 1
ATOM 646 C C . LEU A 1 79 ? 21.274 4.626 -22.746 1.00 92.81 79 LEU A C 1
ATOM 648 O O . LEU A 1 79 ? 22.339 4.780 -22.156 1.00 92.81 79 LEU A O 1
ATOM 652 N N . GLU A 1 80 ? 20.478 3.589 -22.551 1.00 89.75 80 GLU A N 1
ATOM 653 C CA . GLU A 1 80 ? 20.726 2.509 -21.606 1.00 89.75 80 GLU A CA 1
ATOM 654 C C . GLU A 1 80 ? 20.544 1.170 -22.321 1.00 89.75 80 GLU A C 1
ATOM 656 O O . GLU A 1 80 ? 19.647 1.056 -23.160 1.00 89.75 80 GLU A O 1
ATOM 661 N N . PRO A 1 81 ? 21.352 0.141 -22.023 1.00 91.25 81 PRO A N 1
ATOM 662 C CA . PRO A 1 81 ? 21.123 -1.190 -22.561 1.00 91.25 81 PRO A CA 1
ATOM 663 C C . PRO A 1 81 ? 19.804 -1.786 -22.051 1.00 91.25 81 PRO A C 1
ATOM 665 O O . PRO A 1 81 ? 19.504 -1.729 -20.854 1.00 91.25 81 PRO A O 1
ATOM 668 N N . LYS A 1 82 ? 19.065 -2.462 -22.938 1.00 92.38 82 LYS A N 1
ATOM 669 C CA . LYS A 1 82 ? 17.809 -3.159 -22.610 1.00 92.38 82 LYS A CA 1
ATOM 670 C C . LYS A 1 82 ? 17.907 -4.055 -21.357 1.00 92.38 82 LYS A C 1
ATOM 672 O O . LYS A 1 82 ? 17.014 -3.956 -20.513 1.00 92.38 82 LYS A O 1
ATOM 677 N N . PRO A 1 83 ? 18.963 -4.876 -21.153 1.00 92.44 83 PRO A N 1
ATOM 678 C CA . PRO A 1 83 ? 19.079 -5.707 -19.949 1.00 92.44 83 PRO A CA 1
ATOM 679 C C . PRO A 1 83 ? 19.109 -4.905 -18.644 1.00 92.44 83 PRO A C 1
ATOM 681 O O . PRO A 1 83 ? 18.564 -5.346 -17.636 1.00 92.44 83 PRO A O 1
ATOM 684 N N . HIS A 1 84 ? 19.706 -3.711 -18.652 1.00 91.81 84 HIS A N 1
ATOM 685 C CA . HIS A 1 84 ? 19.762 -2.860 -17.468 1.00 91.81 84 HIS A CA 1
ATOM 686 C C . HIS A 1 84 ? 18.377 -2.292 -17.127 1.00 91.81 84 HIS A C 1
ATOM 688 O O . HIS A 1 84 ? 17.969 -2.319 -15.966 1.00 91.81 84 HIS A O 1
ATOM 694 N N . MET A 1 85 ? 17.610 -1.876 -18.142 1.00 91.88 85 MET A N 1
ATOM 695 C CA . MET A 1 85 ? 16.226 -1.432 -17.951 1.00 91.88 85 MET A CA 1
ATOM 696 C C . MET A 1 85 ? 15.312 -2.557 -17.455 1.00 91.88 85 MET A C 1
ATOM 698 O O . MET A 1 85 ? 14.468 -2.315 -16.594 1.00 91.88 85 MET A O 1
ATOM 702 N N . LEU A 1 86 ? 15.496 -3.785 -17.954 1.00 94.12 86 LEU A N 1
ATOM 703 C CA . LEU A 1 86 ? 14.766 -4.960 -17.472 1.00 94.12 86 LEU A CA 1
ATOM 704 C C . LEU A 1 86 ? 15.071 -5.251 -15.998 1.00 94.12 86 LEU A C 1
ATOM 706 O O . LEU A 1 86 ? 14.136 -5.371 -15.211 1.00 94.12 86 LEU A O 1
ATOM 710 N N . ASN A 1 87 ? 16.351 -5.281 -15.616 1.00 94.44 87 ASN A N 1
ATOM 711 C CA . ASN A 1 87 ? 16.765 -5.530 -14.233 1.00 94.44 87 ASN A CA 1
ATOM 712 C C . ASN A 1 87 ? 16.247 -4.456 -13.271 1.00 94.44 87 ASN A C 1
ATOM 714 O O . ASN A 1 87 ? 15.735 -4.774 -12.200 1.00 94.44 87 ASN A O 1
ATOM 718 N N . GLU A 1 88 ? 16.335 -3.177 -13.648 1.00 93.44 88 GLU A N 1
ATOM 719 C CA . GLU A 1 88 ? 15.769 -2.092 -12.842 1.00 93.44 88 GLU A CA 1
ATOM 720 C C . GLU A 1 88 ? 14.261 -2.274 -12.661 1.00 93.44 88 GLU A C 1
ATOM 722 O O . GLU A 1 88 ? 13.708 -2.008 -11.588 1.00 93.44 88 GLU A O 1
ATOM 727 N N . GLN A 1 89 ? 13.580 -2.712 -13.720 1.00 94.88 89 GLN A N 1
ATOM 728 C CA . GLN A 1 89 ? 12.143 -2.846 -13.688 1.00 94.88 89 GLN A CA 1
ATOM 729 C C . GLN A 1 89 ? 11.677 -4.050 -12.862 1.00 94.88 89 GLN A C 1
ATOM 731 O O . GLN A 1 89 ? 10.690 -3.930 -12.128 1.00 94.88 89 GLN A O 1
ATOM 736 N N . GLU A 1 90 ? 12.418 -5.153 -12.931 1.00 96.75 90 GLU A N 1
ATOM 737 C CA . GLU A 1 90 ? 12.271 -6.336 -12.085 1.00 96.75 90 GLU A CA 1
ATOM 738 C C . GLU A 1 90 ? 12.539 -6.006 -10.612 1.00 96.75 90 GLU A C 1
ATOM 740 O O . GLU A 1 90 ? 11.730 -6.341 -9.748 1.00 96.75 90 GLU A O 1
ATOM 745 N N . GLN A 1 91 ? 13.607 -5.261 -10.315 1.00 96.56 91 GLN A N 1
ATOM 746 C CA . GLN A 1 91 ? 13.894 -4.811 -8.954 1.00 96.56 91 GLN A CA 1
ATOM 747 C C . GLN A 1 91 ? 12.749 -3.954 -8.397 1.00 96.56 91 GLN A C 1
ATOM 749 O O . GLN A 1 91 ? 12.234 -4.239 -7.319 1.00 96.56 91 GLN A O 1
ATOM 754 N N . LYS A 1 92 ? 12.269 -2.961 -9.159 1.00 95.81 92 LYS A N 1
ATOM 755 C CA . LYS A 1 92 ? 11.110 -2.134 -8.771 1.00 95.81 92 LYS A CA 1
ATOM 756 C C . LYS A 1 92 ? 9.849 -2.961 -8.521 1.00 95.81 92 LYS A C 1
ATOM 758 O O . LYS A 1 92 ? 9.065 -2.624 -7.630 1.00 95.81 92 LYS A O 1
ATOM 763 N N . TYR A 1 93 ? 9.628 -4.000 -9.324 1.00 97.50 93 TYR A N 1
ATOM 764 C CA . TYR A 1 93 ? 8.511 -4.922 -9.150 1.00 97.50 93 TYR A CA 1
ATOM 765 C C . TYR A 1 93 ? 8.642 -5.684 -7.821 1.00 97.50 93 TYR A C 1
ATOM 767 O O . TYR A 1 93 ? 7.722 -5.626 -7.002 1.00 97.50 93 TYR A O 1
ATOM 775 N N . ASN A 1 94 ? 9.801 -6.298 -7.572 1.00 97.38 94 ASN A N 1
ATOM 776 C CA . ASN A 1 94 ? 10.081 -7.081 -6.366 1.00 97.38 94 ASN A CA 1
ATOM 777 C C . ASN A 1 94 ? 10.026 -6.227 -5.090 1.00 97.38 94 ASN A C 1
ATOM 779 O O . ASN A 1 94 ? 9.383 -6.616 -4.115 1.00 97.38 94 ASN A O 1
ATOM 783 N N . ASP A 1 95 ? 10.617 -5.030 -5.109 1.00 97.19 95 ASP A N 1
ATOM 784 C CA . ASP A 1 95 ? 10.579 -4.085 -3.987 1.00 97.19 95 ASP A CA 1
ATOM 785 C C . ASP A 1 95 ? 9.138 -3.659 -3.666 1.00 97.19 95 ASP A C 1
ATOM 787 O O . ASP A 1 95 ? 8.740 -3.570 -2.501 1.00 97.19 95 ASP A O 1
ATOM 791 N N . SER A 1 96 ? 8.326 -3.418 -4.702 1.00 96.94 96 SER A N 1
ATOM 792 C CA . SER A 1 96 ? 6.910 -3.077 -4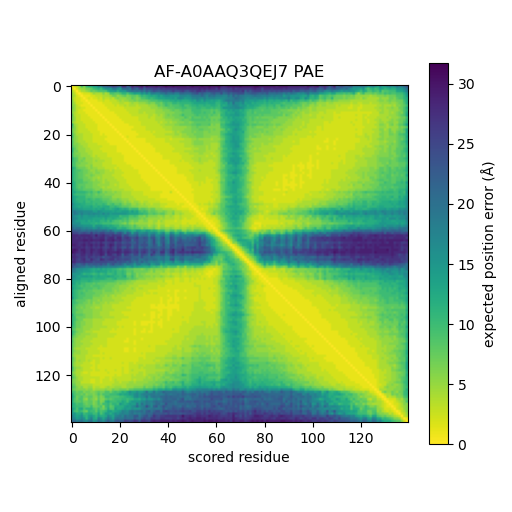.534 1.00 96.94 96 SER A CA 1
ATOM 793 C C . SER A 1 96 ? 6.111 -4.252 -3.971 1.00 96.94 96 SER A C 1
ATOM 795 O O . SER A 1 96 ? 5.247 -4.045 -3.123 1.00 96.94 96 SER A O 1
ATOM 797 N N . GLU A 1 97 ? 6.398 -5.479 -4.407 1.00 97.31 97 GLU A N 1
ATOM 798 C CA . GLU A 1 97 ? 5.760 -6.690 -3.889 1.00 97.31 97 GLU A CA 1
ATOM 799 C C . GLU A 1 97 ? 6.109 -6.935 -2.414 1.00 97.31 97 GLU A C 1
ATOM 801 O O . GLU A 1 97 ? 5.208 -7.121 -1.593 1.00 97.31 97 GLU A O 1
ATOM 806 N N . ALA A 1 98 ? 7.386 -6.826 -2.042 1.00 97.75 98 ALA A N 1
ATOM 807 C CA . ALA A 1 98 ? 7.832 -6.940 -0.655 1.00 97.75 98 ALA A CA 1
ATOM 808 C C . ALA A 1 98 ? 7.199 -5.866 0.251 1.00 97.75 98 ALA A C 1
ATOM 810 O O . ALA A 1 98 ? 6.768 -6.153 1.376 1.00 97.75 98 ALA A O 1
ATOM 811 N N . ALA A 1 99 ? 7.087 -4.630 -0.250 1.00 97.31 99 ALA A N 1
ATOM 812 C CA . ALA A 1 99 ? 6.418 -3.544 0.457 1.00 97.31 99 ALA A CA 1
ATOM 813 C C . ALA A 1 99 ? 4.919 -3.818 0.653 1.00 97.31 99 ALA A C 1
ATOM 815 O O . ALA A 1 99 ? 4.405 -3.586 1.746 1.00 97.31 99 ALA A O 1
ATOM 816 N N . ILE A 1 100 ? 4.219 -4.339 -0.364 1.00 97.69 100 ILE A N 1
ATOM 817 C CA . ILE A 1 100 ? 2.801 -4.720 -0.256 1.00 97.69 100 ILE A CA 1
ATOM 818 C C . ILE A 1 100 ? 2.621 -5.791 0.823 1.00 97.69 100 ILE A C 1
ATOM 820 O O . ILE A 1 100 ? 1.802 -5.597 1.716 1.00 97.69 100 ILE A O 1
ATOM 824 N N . THR A 1 101 ? 3.425 -6.857 0.815 1.00 97.50 101 THR A N 1
ATOM 825 C CA . THR A 1 101 ? 3.360 -7.928 1.827 1.00 97.50 101 THR A CA 1
ATOM 826 C C . THR A 1 101 ? 3.574 -7.396 3.248 1.00 97.50 101 THR A C 1
ATOM 828 O O . THR A 1 101 ? 2.855 -7.759 4.185 1.00 97.50 101 THR A O 1
ATOM 831 N N . SER A 1 102 ? 4.525 -6.474 3.413 1.00 97.38 102 SER A N 1
ATOM 832 C CA . SER A 1 102 ? 4.799 -5.831 4.703 1.00 97.38 102 SER A CA 1
ATOM 833 C C . SER A 1 102 ? 3.631 -4.947 5.159 1.00 97.38 102 SER A C 1
ATOM 835 O O . SER A 1 102 ? 3.206 -5.015 6.313 1.00 97.38 102 SER A O 1
ATOM 837 N N . LEU A 1 103 ? 3.067 -4.144 4.249 1.00 97.44 103 LEU A N 1
ATOM 838 C CA . LEU A 1 103 ? 1.899 -3.301 4.519 1.00 97.44 103 LEU A CA 1
ATOM 839 C C . LEU A 1 103 ? 0.648 -4.128 4.828 1.00 97.44 103 LEU A C 1
ATOM 841 O O . LEU A 1 103 ? -0.165 -3.715 5.649 1.00 97.44 103 LEU A O 1
ATOM 845 N N . GLN A 1 104 ? 0.508 -5.298 4.212 1.00 96.50 104 GLN A N 1
ATOM 846 C CA . GLN A 1 104 ? -0.608 -6.204 4.442 1.00 96.50 104 GLN A CA 1
ATOM 847 C C . GLN A 1 104 ? -0.538 -6.823 5.841 1.00 96.50 104 GLN A C 1
ATOM 849 O O . GLN A 1 104 ? -1.514 -6.757 6.584 1.00 96.50 104 GLN A O 1
ATOM 854 N N . THR A 1 105 ? 0.650 -7.267 6.262 1.00 97.19 105 THR A N 1
ATOM 855 C CA . THR A 1 105 ? 0.901 -7.682 7.654 1.00 97.19 105 THR A CA 1
ATOM 856 C C . THR A 1 105 ? 0.601 -6.550 8.645 1.00 97.19 105 THR A C 1
ATOM 858 O O . THR A 1 105 ? -0.042 -6.756 9.675 1.00 97.19 105 THR A O 1
ATOM 861 N N . LEU A 1 106 ? 1.040 -5.322 8.342 1.00 96.69 106 LEU A N 1
ATOM 862 C CA . LEU A 1 106 ? 0.767 -4.155 9.185 1.00 96.69 106 LEU A CA 1
ATOM 863 C C . LEU A 1 106 ? -0.735 -3.851 9.276 1.00 96.69 106 LEU A C 1
ATOM 865 O O . LEU A 1 106 ? -1.231 -3.545 10.359 1.00 96.69 106 LEU A O 1
ATOM 869 N N . LYS A 1 107 ? -1.460 -3.955 8.159 1.00 96.81 107 LYS A N 1
ATOM 870 C CA . LYS A 1 107 ? -2.912 -3.779 8.104 1.00 96.81 107 LYS A CA 1
ATOM 871 C C . LYS A 1 107 ? -3.619 -4.785 9.012 1.00 96.81 107 LYS A C 1
ATOM 873 O O . LYS A 1 107 ? -4.411 -4.364 9.846 1.00 96.81 107 LYS A O 1
ATOM 878 N N . GLU A 1 108 ? -3.296 -6.071 8.903 1.00 97.25 108 GLU A N 1
ATOM 879 C CA . GLU A 1 108 ? -3.895 -7.124 9.737 1.00 97.25 108 GLU A CA 1
ATOM 880 C C . GLU A 1 108 ? -3.653 -6.882 11.234 1.00 97.25 108 GLU A C 1
ATOM 882 O O . GLU A 1 108 ? -4.543 -7.080 12.061 1.00 97.25 108 GLU A O 1
ATOM 887 N N . ASN A 1 109 ? -2.459 -6.410 11.601 1.00 96.56 109 ASN A N 1
ATOM 888 C CA . ASN A 1 109 ? -2.150 -6.057 12.986 1.00 96.56 109 ASN A CA 1
ATOM 889 C C . ASN A 1 109 ? -2.978 -4.862 13.482 1.00 96.56 109 ASN A C 1
ATOM 891 O O . ASN A 1 109 ? -3.477 -4.891 14.606 1.00 96.56 109 ASN A O 1
ATOM 895 N N . LEU A 1 110 ? -3.157 -3.830 12.654 1.00 96.19 110 LEU A N 1
ATOM 896 C CA . LEU A 1 110 ? -3.997 -2.677 12.989 1.00 96.19 110 LEU A CA 1
ATOM 897 C C . LEU A 1 110 ? -5.487 -3.045 13.063 1.00 96.19 110 LEU A C 1
ATOM 899 O O . LEU A 1 110 ? -6.200 -2.509 13.905 1.00 96.19 110 LEU A O 1
ATOM 903 N N . GLU A 1 111 ? -5.962 -3.971 12.228 1.00 95.50 111 GLU A N 1
ATOM 904 C CA . GLU A 1 111 ? -7.336 -4.491 12.293 1.00 95.50 111 GLU A CA 1
ATOM 905 C C . GLU A 1 111 ? -7.582 -5.260 13.601 1.00 95.50 111 GLU A C 1
ATOM 907 O O . GLU A 1 111 ? -8.617 -5.067 14.239 1.00 95.50 111 GLU A O 1
ATOM 912 N N . LYS A 1 112 ? -6.606 -6.053 14.065 1.00 96.38 112 LYS A N 1
ATOM 913 C CA . LYS A 1 112 ? -6.663 -6.700 15.389 1.00 96.38 112 LYS A CA 1
ATOM 914 C C . LYS A 1 112 ? -6.695 -5.676 16.526 1.00 96.38 112 LYS A C 1
ATOM 916 O O . LYS A 1 112 ? -7.517 -5.810 17.428 1.00 96.38 112 LYS A O 1
ATOM 921 N N . GLN A 1 113 ? -5.852 -4.640 16.463 1.00 93.81 113 GLN A N 1
ATOM 922 C CA . GLN A 1 113 ? -5.861 -3.549 17.448 1.00 93.81 113 GLN A CA 1
ATOM 923 C C . GLN A 1 113 ? -7.202 -2.807 17.460 1.00 93.81 113 GLN A C 1
ATOM 925 O O . GLN A 1 113 ? -7.708 -2.475 18.526 1.00 93.81 113 GLN A O 1
ATOM 930 N N . MET A 1 114 ? -7.812 -2.582 16.293 1.00 93.44 114 MET A N 1
ATOM 931 C CA . MET A 1 114 ? -9.131 -1.955 16.210 1.00 93.44 114 MET A CA 1
ATOM 932 C C . MET A 1 114 ? -10.205 -2.808 16.892 1.00 93.44 114 MET A C 1
ATOM 934 O O . MET A 1 114 ? -10.980 -2.285 17.687 1.00 93.44 114 MET A O 1
ATOM 938 N N . ALA A 1 115 ? -10.216 -4.119 16.638 1.00 94.81 115 ALA A N 1
ATOM 939 C CA . ALA A 1 115 ? -11.157 -5.035 17.278 1.00 94.81 115 ALA A CA 1
ATOM 940 C C . ALA A 1 115 ? -10.999 -5.054 18.810 1.00 94.81 115 ALA A C 1
ATOM 942 O O . ALA A 1 115 ? -11.989 -5.110 19.538 1.00 94.81 115 ALA A O 1
ATOM 943 N N . GLU A 1 116 ? -9.766 -4.963 19.314 1.00 94.75 116 GLU A N 1
ATOM 944 C CA . GLU A 1 116 ? -9.493 -4.837 20.748 1.00 94.75 116 GLU A CA 1
ATOM 945 C C . GLU A 1 116 ? -10.037 -3.519 21.320 1.00 94.75 116 GLU A C 1
ATOM 947 O O . GLU A 1 116 ? -10.716 -3.521 22.345 1.00 94.75 116 GLU A O 1
ATOM 952 N N . VAL A 1 117 ? -9.805 -2.393 20.637 1.00 93.19 117 VAL A N 1
ATOM 953 C CA . VAL A 1 117 ? -10.335 -1.078 21.038 1.00 93.19 117 VAL A CA 1
ATOM 954 C C . VAL A 1 117 ? -11.869 -1.077 21.060 1.00 93.19 117 VAL A C 1
ATOM 956 O O . VAL A 1 117 ? -12.466 -0.546 21.997 1.00 93.19 117 VAL A O 1
ATOM 959 N N . GLU A 1 118 ? -12.520 -1.706 20.077 1.00 91.81 118 GLU A N 1
ATOM 960 C CA . GLU A 1 118 ? -13.979 -1.863 20.041 1.00 91.81 118 GLU A CA 1
ATOM 961 C C . GLU A 1 118 ? -14.510 -2.736 21.185 1.00 91.81 118 GLU A C 1
ATOM 963 O O . GLU A 1 118 ? -15.544 -2.414 21.776 1.00 91.81 118 GLU A O 1
ATOM 968 N N . ASN A 1 119 ? -13.814 -3.824 21.523 1.00 94.88 119 ASN A N 1
ATOM 969 C CA . ASN A 1 119 ? -14.189 -4.676 22.651 1.00 94.88 119 ASN A CA 1
ATOM 970 C C . ASN A 1 119 ? -14.049 -3.929 23.982 1.00 94.88 119 ASN A C 1
ATOM 972 O O . ASN A 1 119 ? -15.003 -3.912 24.757 1.00 94.88 119 ASN A O 1
ATOM 976 N N . ASN A 1 120 ? -12.936 -3.222 24.194 1.00 91.88 120 ASN A N 1
ATOM 977 C CA . ASN A 1 120 ? -12.725 -2.393 25.384 1.00 91.88 120 ASN A CA 1
ATOM 978 C C . ASN A 1 120 ? -13.829 -1.334 25.537 1.00 91.88 120 ASN A C 1
ATOM 980 O O . ASN A 1 120 ? -14.323 -1.098 26.639 1.00 91.88 120 ASN A O 1
ATOM 984 N N . LEU A 1 121 ? -14.259 -0.719 24.428 1.00 89.44 121 LEU A N 1
ATOM 985 C CA . LEU A 1 121 ? -15.372 0.228 24.438 1.00 89.44 121 LEU A CA 1
ATOM 986 C C . LEU A 1 121 ? -16.688 -0.441 24.858 1.00 89.44 121 LEU A C 1
ATOM 988 O O . LEU A 1 121 ? -17.428 0.111 25.671 1.00 89.44 121 LEU A O 1
ATOM 992 N N . ARG A 1 122 ? -16.995 -1.625 24.313 1.00 89.56 122 ARG A N 1
ATOM 993 C CA . ARG A 1 122 ? -18.212 -2.372 24.670 1.00 89.56 122 ARG A CA 1
ATOM 994 C C . ARG A 1 122 ? -18.222 -2.764 26.142 1.00 89.56 122 ARG A C 1
ATOM 996 O O . ARG A 1 122 ? -19.253 -2.604 26.787 1.00 89.56 122 ARG A O 1
ATOM 1003 N N . GLU A 1 123 ? -17.101 -3.252 26.661 1.00 91.06 123 GLU A N 1
ATOM 1004 C CA . GLU A 1 123 ? -16.964 -3.624 28.070 1.00 91.06 123 GLU A CA 1
ATOM 1005 C C . GLU A 1 123 ? -17.165 -2.414 28.988 1.00 91.06 123 GLU A C 1
ATOM 1007 O O . GLU A 1 123 ? -17.937 -2.499 29.942 1.00 91.06 123 GLU A O 1
ATOM 1012 N N . LEU A 1 124 ? -16.568 -1.263 28.655 1.00 87.94 124 LEU A N 1
ATOM 1013 C CA . LEU A 1 124 ? -16.737 -0.029 29.426 1.00 87.94 124 LEU A CA 1
ATOM 1014 C C . LEU A 1 124 ? -18.206 0.425 29.478 1.00 87.94 124 LEU A C 1
ATOM 1016 O O . LEU A 1 124 ? -18.714 0.767 30.544 1.00 87.94 124 LEU A O 1
ATOM 1020 N N . LEU A 1 125 ? -18.918 0.382 28.347 1.00 84.69 125 LEU A N 1
ATOM 1021 C CA . LEU A 1 125 ? -20.335 0.765 28.284 1.00 84.69 125 LEU A CA 1
ATOM 1022 C C . LEU A 1 125 ? -21.264 -0.232 28.998 1.00 84.69 125 LEU A C 1
ATOM 1024 O O . LEU A 1 125 ? -22.332 0.156 29.467 1.00 84.69 125 LEU A O 1
ATOM 1028 N N . GLN A 1 126 ? -20.887 -1.512 29.079 1.00 86.25 126 GLN A N 1
ATOM 1029 C CA . GLN A 1 126 ? -21.628 -2.511 29.857 1.00 86.25 126 GLN A CA 1
ATOM 1030 C C . GLN A 1 126 ? -21.434 -2.326 31.363 1.00 86.25 126 GLN A C 1
ATOM 1032 O O . GLN A 1 126 ? -22.378 -2.526 32.127 1.00 86.25 126 GLN A O 1
ATOM 1037 N N . GLN A 1 127 ? -20.223 -1.955 31.785 1.00 84.38 127 GLN A N 1
ATOM 1038 C CA . GLN A 1 127 ? -19.909 -1.669 33.185 1.00 84.38 127 GLN A CA 1
ATOM 1039 C C . GLN A 1 127 ? -20.626 -0.411 33.683 1.00 84.38 127 GLN A C 1
ATOM 1041 O O . GLN A 1 127 ? -21.040 -0.372 34.841 1.00 84.38 127 GLN A O 1
ATOM 1046 N N . ASP A 1 128 ? -20.804 0.588 32.814 1.00 81.19 128 ASP A N 1
ATOM 1047 C CA . ASP A 1 128 ? -21.452 1.849 33.161 1.00 81.19 128 ASP A CA 1
ATOM 1048 C C . ASP A 1 128 ? -22.433 2.334 32.073 1.00 81.19 128 ASP A C 1
ATOM 1050 O O . ASP A 1 128 ? -22.079 3.108 31.177 1.00 81.19 128 ASP A O 1
ATOM 1054 N N . PRO A 1 129 ? -23.711 1.922 32.157 1.00 76.94 129 PRO A N 1
ATOM 1055 C CA . PRO A 1 129 ? -24.750 2.380 31.236 1.00 76.94 129 PRO A CA 1
ATOM 1056 C C . PRO A 1 129 ? -25.057 3.884 31.355 1.00 76.94 129 PRO A C 1
ATOM 1058 O O . PRO A 1 129 ? -25.604 4.474 30.418 1.00 76.94 129 PRO A O 1
ATOM 1061 N N . GLY A 1 130 ? -24.735 4.512 32.495 1.00 77.88 130 GLY A N 1
ATOM 1062 C CA . GLY A 1 130 ? -24.932 5.945 32.732 1.00 77.88 130 GLY A CA 1
ATOM 1063 C C . GLY A 1 130 ? -23.945 6.799 31.939 1.00 77.88 130 GLY A C 1
ATOM 1064 O O . GLY A 1 130 ? -24.322 7.848 31.408 1.00 77.88 130 GLY A O 1
ATOM 1065 N N . LEU A 1 131 ? -22.724 6.290 31.751 1.00 76.44 131 LEU A N 1
ATOM 1066 C CA . LEU A 1 131 ? -21.701 6.897 30.904 1.00 76.44 131 LEU A CA 1
ATOM 1067 C C . LEU A 1 131 ? -22.196 7.076 29.460 1.00 76.44 131 LEU A C 1
ATOM 1069 O O . LEU A 1 131 ? -22.020 8.142 28.874 1.00 76.44 131 LEU A O 1
ATOM 1073 N N . ALA A 1 132 ? -22.893 6.079 28.899 1.00 72.06 132 ALA A N 1
ATOM 1074 C CA . ALA A 1 132 ? -23.463 6.159 27.550 1.00 72.06 132 ALA A CA 1
ATOM 1075 C C . ALA A 1 132 ? -24.450 7.333 27.402 1.00 72.06 132 ALA A C 1
ATOM 1077 O O . ALA A 1 132 ? -24.428 8.052 26.400 1.00 72.06 132 ALA A O 1
ATOM 1078 N N . GLN A 1 133 ? -25.298 7.553 28.412 1.00 72.19 133 GLN A N 1
ATOM 1079 C CA . GLN A 1 133 ? -26.254 8.663 28.427 1.00 72.19 133 GLN A CA 1
ATOM 1080 C C . GLN A 1 133 ? -25.551 10.017 28.566 1.00 72.19 133 GLN A C 1
ATOM 1082 O O . GLN A 1 133 ? -25.891 10.957 27.844 1.00 72.19 133 GLN A O 1
ATOM 1087 N N . GLN A 1 134 ? -24.536 10.112 29.431 1.00 69.75 134 GLN A N 1
ATOM 1088 C CA . GLN A 1 134 ? -23.731 11.327 29.576 1.00 69.75 134 GLN A CA 1
ATOM 1089 C C . GLN A 1 134 ? -22.990 11.682 28.278 1.00 69.75 134 GLN A C 1
ATOM 1091 O O . GLN A 1 134 ? -23.044 12.831 27.841 1.00 69.75 134 GLN A O 1
ATOM 1096 N N . ILE A 1 135 ? -22.373 10.707 27.606 1.00 68.62 135 ILE A N 1
ATOM 1097 C CA . ILE A 1 135 ? -21.684 10.909 26.320 1.00 68.62 135 ILE A CA 1
ATOM 1098 C C . ILE A 1 135 ? -22.650 11.425 25.244 1.00 68.62 135 ILE A C 1
ATOM 1100 O O . ILE A 1 135 ? -22.332 12.382 24.533 1.00 68.62 135 ILE A O 1
ATOM 1104 N N . MET A 1 136 ? -23.843 10.827 25.132 1.00 66.06 136 MET A N 1
ATOM 1105 C CA . MET A 1 136 ? -24.860 11.276 24.171 1.00 66.06 136 MET A CA 1
ATOM 1106 C C . MET A 1 136 ? -25.337 12.703 24.464 1.00 66.06 136 MET A C 1
ATOM 1108 O O . MET A 1 136 ? -25.597 13.458 23.532 1.00 66.06 136 MET A O 1
ATOM 1112 N N . SER A 1 137 ? -25.400 13.098 25.738 1.00 65.62 137 SER A N 1
ATOM 1113 C CA . SER A 1 137 ? -25.765 14.465 26.133 1.00 65.62 137 SER A CA 1
ATOM 1114 C C . SER A 1 137 ? -24.657 15.506 25.910 1.00 65.62 137 SER A C 1
ATOM 1116 O O . SER A 1 137 ? -24.954 16.692 25.809 1.00 65.62 137 SER A O 1
ATOM 1118 N N . MET A 1 138 ? -23.391 15.078 25.809 1.00 62.38 138 MET A N 1
ATOM 1119 C CA . MET A 1 138 ? -22.233 15.954 25.584 1.00 62.38 138 MET A CA 1
ATOM 1120 C C . MET A 1 138 ? -21.944 16.248 24.103 1.00 62.38 138 MET A C 1
ATOM 1122 O O . MET A 1 138 ? -21.175 17.159 23.816 1.00 62.38 138 MET A O 1
ATOM 1126 N N . SER A 1 139 ? -22.516 15.486 23.166 1.00 52.75 139 SER A N 1
ATOM 1127 C CA . SER A 1 139 ? -22.201 15.566 21.727 1.00 52.75 139 SER A CA 1
ATOM 1128 C C . SER A 1 139 ? -22.954 16.688 20.976 1.00 52.75 139 SER A C 1
ATOM 1130 O O . SER A 1 139 ? -23.334 16.490 19.823 1.00 52.75 139 SER A O 1
ATOM 1132 N N . VAL A 1 140 ? -23.193 17.840 21.622 1.00 37.38 140 VAL A N 1
ATOM 1133 C CA . VAL A 1 140 ? -23.835 19.034 21.020 1.00 37.38 140 VAL A CA 1
ATOM 1134 C C . VAL A 1 140 ? -22.793 19.991 20.456 1.00 37.38 140 VAL A C 1
ATOM 1136 O O . VAL A 1 140 ? -21.823 20.291 21.186 1.00 37.38 140 VAL A O 1
#

Mean predicted aligned error: 8.69 Å

Organism: NCBI:txid4628

Foldseek 3Di:
DVLVVLVVLLVVLVVLLVVLVVVLVVLVVLLVVLVVQLVVLVVVLVVLVPDDQPDFDWDWDFPDPPPDDDPDGDTDIDTDGSVVSNVVSVVSNVVSVVSNVVSVVVNVVSVVSNVVSVVSNVVSCVVPVPVVVVVVVPPD

Nearest PDB structures (foldseek):
  3vr4-assembly1_G  TM=5.035E-01  e=7.196E-02  Enterococcus hirae
  5swt-assembly1_B  TM=6.196E-01  e=2.764E+00  Homo sapiens
  5sxd-assembly1_B  TM=5.978E-01  e=5.129E+00  Homo sapiens
  5sx8-assembly1_B  TM=6.042E-01  e=8.411E+00  Homo sapiens

Solvent-accessible surface area (backbone atoms only — not comparable to full-atom values): 7902 Å² total; per-residue (Å²): 113,68,68,58,53,54,52,51,51,48,54,51,46,49,51,52,49,54,53,49,52,53,50,49,53,51,47,53,54,51,43,57,51,34,53,52,50,25,50,54,24,50,51,54,38,56,56,57,67,73,48,63,88,85,48,90,32,69,44,78,45,66,84,66,86,71,89,65,95,65,99,63,93,60,84,43,70,43,88,45,60,51,70,58,55,42,51,55,26,50,49,51,25,51,55,27,49,55,48,41,56,52,47,49,54,51,46,56,52,49,52,52,51,47,54,50,44,53,48,56,51,52,52,51,42,69,78,33,63,64,55,54,55,53,54,65,70,62,75,118

Secondary structure (DSSP, 8-state):
-HHHHHHHHHHHHHHHHHHHHHHHHHHHHHHHHHHHHHHHHHHHHHHHHHS-TT--EEEEE-S----S---S---EEEEE-HHHHHHHHHHHHHHHHHHHHHHHHHHHHHHHHHHHHHHHHHHHHHH-HHHHHHHHHH--

InterPro domains:
  IPR002777 Prefoldin beta-like [PF01920] (13-63)
  IPR009053 Prefoldin [G3DSA:1.10.287.370] (9-70)

Radius of gyration: 25.96 Å; Cα contacts (8 Å, |Δi|>4): 98; chains: 1; bounding box: 51×36×72 Å

Sequence (140 aa):
MADEANRMAFIEIQSRMIETTGKLKQVQNSMRTKESEKKRAYLTMEELRQLPDDANTYKSIGNQNFSYDSHFSTFRFVLEPKPHMLNEQEQKYNDSEAAITSLQTLKENLEKQMAEVENNLRELLQQDPGLAQQIMSMSV